Protein AF-H1G7F5-F1 (afdb_monomer)

pLDDT: mean 76.12, std 17.41, range [40.06, 97.0]

Sequence (79 aa):
MKVMDDEDDEMLAEYDFSRGVRGKYAARCQEVTNIVKLDDDVAVMFKSSREVNEALRALGKIIQQHSDTSSETQPDHCQ

Secondary structure (DSSP, 8-state):
------------TT---TTPPTTTTHHHHHHH---PPPPHHHHHH-SSHHHHHHHHHHHHHHHHHHHHGGG--------

Mean predicted aligned error: 15.48 Å

Foldseek 3Di:
DDDDPPPDDCPDPPDDCVVPDPCPCVVVCVVPDPDDDDDPVVCVVDVDPVRVVVVVVVVVVVVVVVVVVVPDDDPPDDD

Solvent-accessible surface area (backbone atoms only — not comparable to full-atom values): 5469 Å² total; per-residue (Å²): 134,85,81,78,78,88,73,68,81,86,68,55,92,86,68,76,62,90,81,65,61,88,66,80,56,53,66,57,50,68,76,74,46,94,80,77,84,72,55,73,74,59,50,73,74,39,96,43,72,64,57,50,52,51,53,54,52,53,50,50,53,56,52,52,59,54,61,64,62,69,74,67,75,75,82,86,71,92,126

Radius of gyration: 27.53 Å; Cα contacts (8 Å, |Δi|>4): 4; chains: 1; bounding box: 76×37×62 Å

Structure (mmCIF, N/CA/C/O backbone):
data_AF-H1G7F5-F1
#
_entry.id   AF-H1G7F5-F1
#
loop_
_atom_site.group_PDB
_atom_site.id
_atom_site.type_symbol
_atom_site.label_atom_id
_atom_site.label_alt_id
_atom_site.label_comp_id
_atom_site.label_asym_id
_atom_site.label_entity_id
_atom_site.label_seq_id
_atom_site.pdbx_PDB_ins_code
_atom_site.Cartn_x
_atom_site.Cartn_y
_atom_site.Cartn_z
_atom_site.occupancy
_atom_site.B_iso_or_equiv
_atom_site.auth_seq_id
_atom_site.auth_comp_id
_atom_site.auth_asym_id
_atom_site.auth_atom_id
_atom_site.pdbx_PDB_model_num
ATOM 1 N N . MET A 1 1 ? 28.709 23.304 -31.099 1.00 40.06 1 MET A N 1
ATOM 2 C CA . MET A 1 1 ? 27.686 22.240 -31.105 1.00 40.06 1 MET A CA 1
ATOM 3 C C . MET A 1 1 ? 28.391 20.985 -30.626 1.00 40.06 1 MET A C 1
ATOM 5 O O . MET A 1 1 ? 29.309 20.551 -31.307 1.00 40.06 1 MET A O 1
ATOM 9 N N . LYS A 1 2 ? 28.135 20.536 -29.392 1.00 46.53 2 LYS A N 1
ATOM 10 C CA . LYS A 1 2 ? 28.825 19.372 -28.823 1.00 46.53 2 LYS A CA 1
ATOM 11 C C . LYS A 1 2 ? 28.127 18.136 -29.383 1.00 46.53 2 LYS A C 1
ATOM 13 O O . LYS A 1 2 ? 26.959 17.923 -29.081 1.00 46.53 2 LYS A O 1
ATOM 18 N N . VAL A 1 3 ? 28.814 17.434 -30.277 1.00 50.34 3 VAL A N 1
ATOM 19 C CA . VAL A 1 3 ? 28.402 16.114 -30.753 1.00 50.34 3 VAL A CA 1
ATOM 20 C C . VAL A 1 3 ? 28.468 15.201 -29.529 1.00 50.34 3 VAL A C 1
ATOM 22 O O . VAL A 1 3 ? 29.471 15.220 -28.813 1.00 50.34 3 VAL A O 1
ATOM 25 N N . MET A 1 4 ? 27.353 14.558 -29.196 1.00 50.56 4 MET A N 1
ATOM 26 C CA . MET A 1 4 ? 27.329 13.493 -28.201 1.00 50.56 4 MET A CA 1
ATOM 27 C C . MET A 1 4 ? 27.569 12.220 -28.988 1.00 50.56 4 MET A C 1
ATOM 29 O O . MET A 1 4 ? 26.733 11.850 -29.805 1.00 50.56 4 MET A O 1
ATOM 33 N N . ASP A 1 5 ? 28.766 11.668 -28.833 1.00 52.66 5 ASP A N 1
ATOM 34 C CA . ASP A 1 5 ? 29.100 10.362 -29.372 1.00 52.66 5 ASP A CA 1
ATOM 35 C C . ASP A 1 5 ? 28.260 9.318 -28.627 1.00 52.66 5 ASP A C 1
ATOM 37 O O . ASP A 1 5 ? 28.225 9.298 -27.394 1.00 52.66 5 ASP A O 1
ATOM 41 N N . ASP A 1 6 ? 27.541 8.510 -29.405 1.00 57.38 6 ASP A N 1
ATOM 42 C CA . ASP A 1 6 ? 26.763 7.342 -28.994 1.00 57.38 6 ASP A CA 1
ATOM 43 C C . ASP A 1 6 ? 27.704 6.207 -28.536 1.00 57.38 6 ASP A C 1
ATOM 45 O O . ASP A 1 6 ? 27.741 5.136 -29.137 1.00 57.38 6 ASP A O 1
ATOM 49 N N . GLU A 1 7 ? 28.524 6.438 -27.511 1.00 56.25 7 GLU A N 1
ATOM 50 C CA . GLU A 1 7 ? 29.292 5.368 -26.868 1.00 56.25 7 GLU A CA 1
ATOM 51 C C . GLU A 1 7 ? 28.467 4.789 -25.720 1.00 56.25 7 GLU A C 1
ATOM 53 O O . GLU A 1 7 ? 28.518 5.260 -24.586 1.00 56.25 7 GLU A O 1
ATOM 58 N N . ASP A 1 8 ? 27.658 3.797 -26.094 1.00 56.72 8 ASP A N 1
ATOM 59 C CA . ASP A 1 8 ? 27.288 2.633 -25.294 1.00 56.72 8 ASP A CA 1
ATOM 60 C C . ASP A 1 8 ? 27.020 2.909 -23.807 1.00 56.72 8 ASP A C 1
ATOM 62 O O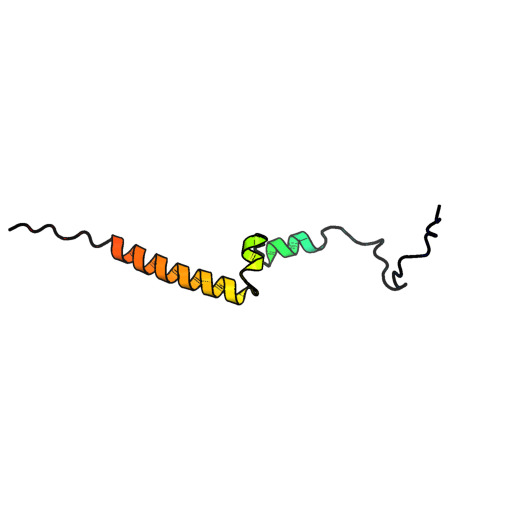 . ASP A 1 8 ? 27.876 2.744 -22.936 1.00 56.72 8 ASP A O 1
ATOM 66 N N . ASP A 1 9 ? 25.750 3.227 -23.531 1.00 61.97 9 ASP A N 1
ATOM 67 C CA . ASP A 1 9 ? 25.037 2.745 -22.346 1.00 61.97 9 ASP A CA 1
ATOM 68 C C . ASP A 1 9 ? 25.656 1.413 -21.879 1.00 61.97 9 ASP A C 1
ATOM 70 O O . ASP A 1 9 ? 25.541 0.416 -22.593 1.00 61.97 9 ASP A O 1
ATOM 74 N N . GLU A 1 10 ? 26.326 1.399 -20.715 1.00 67.81 10 GLU A N 1
ATOM 75 C CA . 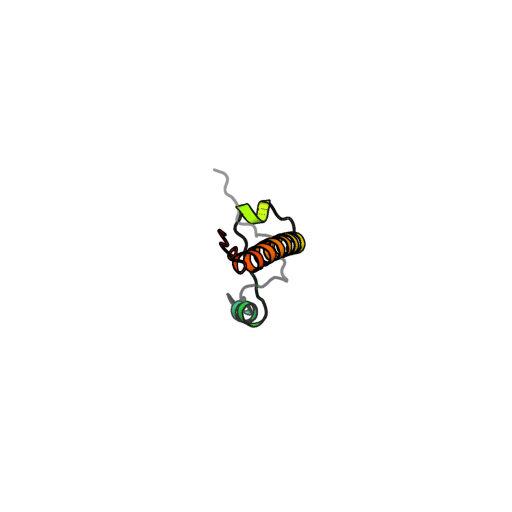GLU A 1 10 ? 27.081 0.262 -20.148 1.00 67.81 10 GLU A CA 1
ATOM 76 C C . GLU A 1 10 ? 26.169 -0.925 -19.756 1.00 67.81 10 GLU A C 1
ATOM 78 O O . GLU A 1 10 ? 26.112 -1.388 -18.614 1.00 67.81 10 GLU A O 1
ATOM 83 N N . MET A 1 11 ? 25.407 -1.438 -20.711 1.00 71.06 11 MET A N 1
ATOM 84 C CA . MET A 1 11 ? 24.735 -2.718 -20.643 1.00 71.06 11 MET A CA 1
ATOM 85 C C . MET A 1 11 ? 25.817 -3.793 -20.630 1.00 71.06 11 MET A C 1
ATOM 87 O O . MET A 1 11 ? 26.464 -4.058 -21.643 1.00 71.06 11 MET A O 1
ATOM 91 N N . LEU A 1 12 ? 26.035 -4.401 -19.460 1.00 77.62 12 LEU A N 1
ATOM 92 C CA . LEU A 1 12 ? 27.007 -5.484 -19.327 1.00 77.62 12 LEU A CA 1
ATOM 93 C C . LEU A 1 12 ? 26.642 -6.623 -20.290 1.00 77.62 12 LEU A C 1
ATOM 95 O O . LEU A 1 12 ? 25.462 -6.889 -20.533 1.00 77.62 12 LEU A O 1
ATOM 99 N N . ALA A 1 13 ? 27.657 -7.304 -20.826 1.00 77.50 13 ALA A N 1
ATOM 100 C CA . ALA A 1 13 ? 27.501 -8.327 -21.863 1.00 77.50 13 ALA A CA 1
ATOM 101 C C . ALA A 1 13 ? 26.547 -9.474 -21.466 1.00 77.50 13 ALA A C 1
ATOM 103 O O . ALA A 1 13 ? 26.019 -10.178 -22.325 1.00 77.50 13 ALA A O 1
ATOM 104 N N . GLU A 1 14 ? 26.307 -9.664 -20.169 1.00 81.44 14 GLU A N 1
ATOM 105 C CA . GLU A 1 14 ? 25.375 -10.648 -19.626 1.00 81.44 14 GLU A CA 1
ATOM 106 C C . GLU A 1 14 ? 23.890 -10.260 -19.785 1.00 81.44 14 GLU A C 1
ATOM 108 O O . GLU A 1 14 ? 23.018 -11.124 -19.656 1.00 81.44 14 GLU A O 1
ATOM 113 N N . TYR A 1 15 ? 23.572 -8.993 -20.069 1.00 78.44 15 TYR A N 1
ATOM 114 C CA . TYR A 1 15 ? 22.198 -8.494 -20.170 1.00 78.44 15 TYR A CA 1
ATOM 115 C C . TYR A 1 15 ? 21.701 -8.438 -21.621 1.00 78.44 15 TYR A C 1
ATOM 117 O O . TYR A 1 15 ? 21.531 -7.371 -22.205 1.00 78.44 15 TYR A O 1
ATOM 125 N N . ASP A 1 16 ? 21.377 -9.598 -22.198 1.00 80.25 16 ASP A N 1
ATOM 126 C CA . ASP A 1 16 ? 20.638 -9.669 -23.466 1.00 80.25 16 ASP A CA 1
ATOM 127 C C . ASP A 1 16 ? 19.113 -9.663 -23.231 1.00 80.25 16 ASP A C 1
ATOM 129 O O . ASP A 1 16 ? 18.475 -10.699 -23.007 1.00 80.25 16 ASP A O 1
ATOM 133 N N . PHE A 1 17 ? 18.501 -8.477 -23.306 1.00 80.69 17 PHE A N 1
ATOM 134 C CA . PHE A 1 17 ? 17.043 -8.321 -23.244 1.00 80.69 17 PHE A CA 1
ATOM 135 C C . PHE A 1 17 ? 16.341 -8.437 -24.607 1.00 80.69 17 PHE A C 1
ATOM 137 O O . PHE A 1 17 ? 15.118 -8.278 -24.657 1.00 80.69 17 PHE A O 1
ATOM 144 N N . SER A 1 18 ? 17.044 -8.767 -25.702 1.00 82.56 18 SER A N 1
ATOM 145 C CA . SER A 1 18 ? 16.441 -8.890 -27.046 1.00 82.56 18 SER A CA 1
ATOM 146 C C . SER A 1 18 ? 15.313 -9.929 -27.108 1.00 82.56 18 SER A C 1
ATOM 148 O O . SER A 1 18 ? 14.404 -9.843 -27.933 1.00 82.56 18 SER A O 1
ATOM 150 N N . ARG A 1 19 ? 15.329 -10.895 -26.181 1.00 85.06 19 ARG A N 1
ATOM 151 C CA . ARG A 1 19 ? 14.324 -11.959 -26.039 1.00 85.06 19 ARG A CA 1
ATOM 152 C C . ARG A 1 19 ? 13.258 -11.665 -24.976 1.00 85.06 19 ARG A C 1
ATOM 154 O O . ARG A 1 19 ? 12.477 -12.554 -24.624 1.00 85.06 19 ARG A O 1
ATOM 161 N N . GLY A 1 20 ? 13.234 -10.452 -24.427 1.00 82.81 20 GLY A N 1
ATOM 162 C CA . GLY A 1 20 ? 12.273 -10.030 -23.413 1.00 82.81 20 GLY A CA 1
ATOM 163 C C . GLY A 1 20 ? 10.835 -10.045 -23.940 1.00 82.81 20 GLY A C 1
ATOM 164 O O . GLY A 1 20 ? 10.529 -9.446 -24.965 1.00 82.81 20 GLY A O 1
ATOM 165 N N . VAL A 1 21 ? 9.923 -10.705 -23.218 1.00 88.06 21 VAL A N 1
ATOM 166 C CA . VAL A 1 21 ? 8.486 -10.712 -23.547 1.00 88.06 21 VAL A CA 1
ATOM 167 C C . VAL A 1 21 ? 7.749 -9.754 -22.618 1.00 88.06 21 VAL A C 1
ATOM 169 O O . VAL A 1 21 ? 7.705 -9.963 -21.400 1.00 88.06 21 VAL A O 1
ATOM 172 N N . ARG A 1 22 ? 7.141 -8.708 -23.188 1.00 86.88 22 ARG A N 1
ATOM 173 C CA . ARG A 1 22 ? 6.341 -7.740 -22.427 1.00 86.88 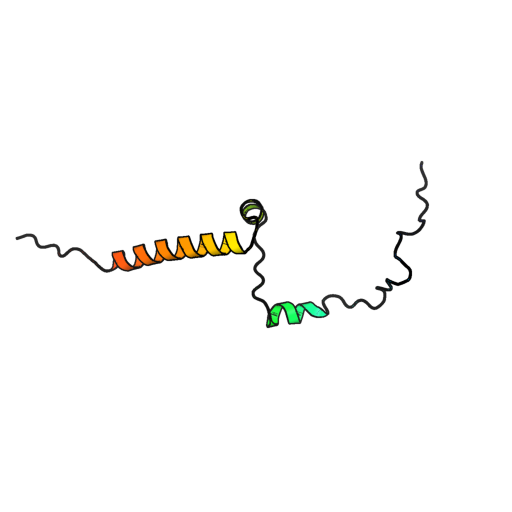22 ARG A CA 1
ATOM 174 C C . ARG A 1 22 ? 5.179 -8.457 -21.738 1.00 86.88 22 ARG A C 1
ATOM 176 O O . ARG A 1 22 ? 4.426 -9.186 -22.370 1.00 86.88 22 ARG A O 1
ATOM 183 N N . GLY A 1 23 ? 5.037 -8.244 -20.431 1.00 84.00 23 GLY A N 1
ATOM 184 C CA . GLY A 1 23 ? 3.928 -8.808 -19.659 1.00 84.00 23 GLY A CA 1
ATOM 185 C C . GLY A 1 23 ? 4.032 -10.306 -19.345 1.00 84.00 23 GLY A C 1
ATOM 186 O O . GLY A 1 23 ? 3.037 -10.876 -18.910 1.00 84.00 23 GLY A O 1
ATOM 187 N N . LYS A 1 24 ? 5.210 -10.942 -19.481 1.00 85.25 24 LYS A N 1
ATOM 188 C CA . LYS A 1 24 ? 5.432 -12.382 -19.197 1.00 85.25 24 LYS A CA 1
ATOM 189 C C . LYS A 1 24 ? 4.846 -12.874 -17.860 1.00 85.25 24 LYS A C 1
ATOM 191 O O . LYS A 1 24 ? 4.447 -14.028 -17.756 1.00 85.25 24 LYS A O 1
ATOM 196 N N . TYR A 1 25 ? 4.794 -12.010 -16.846 1.00 81.69 25 TYR A N 1
ATOM 197 C CA . TYR A 1 25 ? 4.267 -12.329 -15.513 1.00 81.69 25 TYR A CA 1
ATOM 198 C C . TYR A 1 25 ? 3.026 -11.515 -15.128 1.00 81.69 25 TYR A C 1
ATOM 200 O O . TYR A 1 25 ? 2.548 -11.644 -14.006 1.00 81.69 25 TYR A O 1
ATOM 208 N N . ALA A 1 26 ? 2.485 -10.700 -16.040 1.00 78.75 26 ALA A N 1
ATOM 209 C CA . ALA A 1 26 ? 1.349 -9.827 -15.747 1.00 78.75 26 ALA A CA 1
ATOM 210 C C . ALA A 1 26 ? 0.110 -10.628 -15.312 1.00 78.75 26 ALA A C 1
ATOM 212 O O . ALA A 1 26 ? -0.541 -10.262 -14.340 1.00 78.75 26 ALA A O 1
ATOM 213 N N . ALA A 1 27 ? -0.152 -11.765 -15.965 1.00 74.69 27 ALA A N 1
ATOM 214 C CA . ALA A 1 27 ? -1.244 -12.667 -15.596 1.00 74.69 27 ALA A CA 1
ATOM 215 C C . ALA A 1 27 ? -1.060 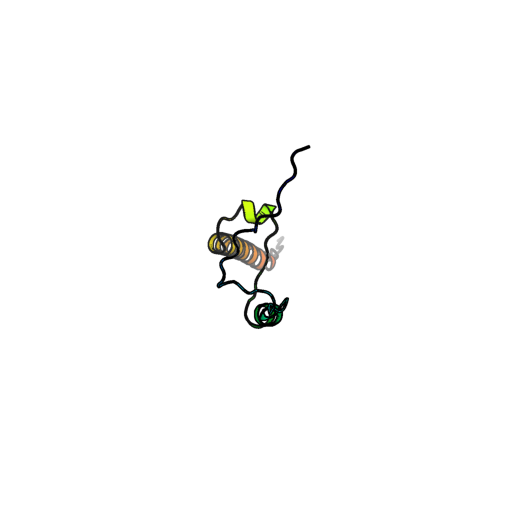-13.274 -14.190 1.00 74.69 27 ALA A C 1
ATOM 217 O O . ALA A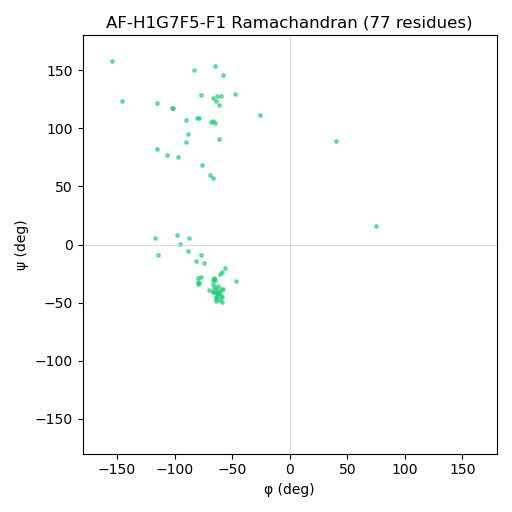 1 27 ? -1.993 -13.304 -13.397 1.00 74.69 27 ALA A O 1
ATOM 218 N N . ARG A 1 28 ? 0.170 -13.661 -13.816 1.00 73.00 28 ARG A N 1
ATOM 219 C CA . ARG A 1 28 ? 0.464 -14.207 -12.476 1.00 73.00 28 ARG A CA 1
ATOM 220 C C . ARG A 1 28 ? 0.278 -13.180 -11.359 1.00 73.00 28 ARG A C 1
ATOM 222 O O . ARG A 1 28 ? -0.066 -13.559 -10.244 1.00 73.00 28 ARG A O 1
ATOM 229 N N . CYS A 1 29 ? 0.484 -11.895 -11.650 1.00 63.34 29 CYS A N 1
ATOM 230 C CA . CYS A 1 29 ? 0.163 -10.823 -10.708 1.00 63.34 29 CYS A CA 1
ATOM 231 C C . CYS A 1 29 ? -1.347 -10.705 -10.450 1.00 63.34 29 CYS A C 1
ATOM 233 O O . CYS A 1 29 ? -1.722 -10.295 -9.359 1.00 63.34 29 CYS A O 1
ATOM 235 N N . GLN A 1 30 ? -2.196 -11.067 -11.419 1.00 62.88 30 GLN A N 1
ATOM 236 C CA . GLN A 1 30 ? -3.656 -11.048 -11.264 1.00 62.88 30 GLN A CA 1
ATOM 237 C C . GLN A 1 30 ? -4.172 -12.273 -10.498 1.00 62.88 30 GLN A C 1
ATOM 239 O O . GLN A 1 30 ? -5.138 -12.162 -9.751 1.00 62.88 30 GLN A O 1
ATOM 244 N N . GLU A 1 31 ? -3.526 -13.429 -10.660 1.00 63.09 31 GLU A N 1
ATOM 245 C CA . GLU A 1 31 ? -3.961 -14.687 -10.037 1.00 63.09 31 GLU A CA 1
ATOM 246 C C . GLU A 1 31 ? -3.571 -14.816 -8.558 1.00 63.09 31 GLU A C 1
ATOM 248 O O . GLU A 1 31 ? -4.293 -15.447 -7.790 1.00 63.09 31 GLU A O 1
ATOM 253 N N . VAL A 1 32 ? -2.427 -14.258 -8.144 1.00 58.31 32 VAL A N 1
ATOM 254 C CA . VAL A 1 32 ? -1.805 -14.615 -6.852 1.00 58.31 32 VAL A CA 1
ATOM 255 C C . VAL A 1 32 ? -1.776 -13.461 -5.844 1.00 58.31 32 VAL A C 1
ATOM 257 O O . VAL A 1 32 ? -1.488 -13.690 -4.668 1.00 58.31 32 VAL A O 1
ATOM 260 N N . THR A 1 33 ? -2.114 -12.225 -6.232 1.00 56.16 33 THR A N 1
ATOM 261 C CA . THR A 1 33 ? -1.832 -11.079 -5.357 1.00 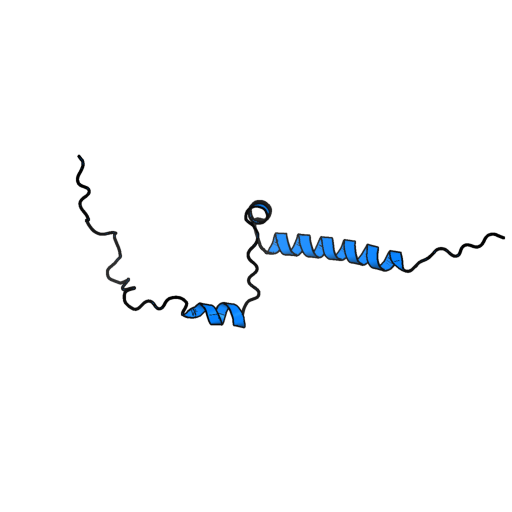56.16 33 THR A CA 1
ATOM 262 C C . THR A 1 33 ? -2.883 -9.971 -5.436 1.00 56.16 33 THR A C 1
ATOM 264 O O . THR A 1 33 ? -3.099 -9.371 -6.482 1.00 56.16 33 THR A O 1
ATOM 267 N N . ASN A 1 34 ? -3.477 -9.618 -4.290 1.00 69.00 34 ASN A N 1
ATOM 268 C CA . ASN A 1 34 ? -4.285 -8.403 -4.135 1.00 69.00 34 ASN A CA 1
ATOM 269 C C . ASN A 1 34 ? -3.362 -7.169 -4.028 1.00 69.00 34 ASN A C 1
ATOM 271 O O . ASN A 1 34 ? -3.188 -6.602 -2.948 1.00 69.00 34 ASN A O 1
ATOM 275 N N . ILE A 1 35 ? -2.674 -6.819 -5.122 1.00 75.88 35 ILE A N 1
ATOM 276 C CA . ILE A 1 35 ? -1.812 -5.629 -5.182 1.00 75.88 35 ILE A CA 1
ATOM 277 C C . ILE A 1 35 ? -2.706 -4.412 -5.391 1.00 75.88 35 ILE A C 1
ATOM 279 O O . ILE A 1 35 ? -3.239 -4.197 -6.477 1.00 75.88 35 ILE A O 1
ATOM 283 N N . VAL A 1 36 ? -2.827 -3.600 -4.346 1.00 80.56 36 VAL A N 1
ATOM 284 C CA . VAL A 1 36 ? -3.527 -2.318 -4.394 1.00 80.56 36 VAL A CA 1
ATOM 285 C C . VAL A 1 36 ? -2.484 -1.214 -4.504 1.00 80.56 36 VAL A C 1
ATOM 287 O O . VAL A 1 36 ? -1.650 -1.050 -3.612 1.00 80.56 36 VAL A O 1
ATOM 290 N N . LYS A 1 37 ? -2.513 -0.469 -5.613 1.00 86.12 37 LYS A N 1
ATOM 291 C CA . LYS A 1 37 ? -1.729 0.759 -5.748 1.00 86.12 37 LYS A CA 1
ATOM 292 C C . LYS A 1 37 ? -2.438 1.865 -4.964 1.00 86.12 37 LYS A C 1
ATOM 294 O O . LYS A 1 37 ? -3.630 2.073 -5.161 1.00 86.12 37 LYS A O 1
ATOM 299 N N . LEU A 1 38 ? -1.702 2.548 -4.092 1.00 90.19 38 LEU A N 1
ATOM 300 C CA . LEU A 1 38 ? -2.181 3.757 -3.426 1.00 90.19 38 LEU A CA 1
ATOM 301 C C . LEU A 1 38 ? -1.980 4.965 -4.340 1.00 90.19 38 LEU A C 1
ATOM 303 O O . LEU A 1 38 ? -1.030 4.988 -5.130 1.00 90.19 38 LEU A O 1
ATOM 307 N N . ASP A 1 39 ? -2.853 5.957 -4.205 1.00 93.06 39 ASP A N 1
ATOM 308 C CA . ASP A 1 39 ? -2.640 7.262 -4.822 1.00 93.06 39 ASP A CA 1
ATOM 309 C C . ASP A 1 39 ? -1.405 7.947 -4.218 1.00 93.06 39 ASP A C 1
ATOM 311 O O . ASP A 1 39 ? -0.994 7.652 -3.089 1.00 93.06 39 ASP A O 1
ATOM 315 N N . ASP A 1 40 ? -0.776 8.826 -5.001 1.00 91.56 40 ASP A N 1
ATOM 316 C CA . ASP A 1 40 ? 0.529 9.405 -4.667 1.00 91.56 40 ASP A CA 1
ATOM 317 C C . ASP A 1 40 ? 0.477 10.230 -3.368 1.00 91.56 40 ASP A C 1
ATOM 319 O O . ASP A 1 40 ? 1.408 10.196 -2.565 1.00 91.56 40 ASP A O 1
ATOM 323 N N . ASP A 1 41 ? -0.631 10.925 -3.117 1.00 93.25 41 ASP A N 1
ATOM 324 C CA . ASP A 1 41 ? -0.872 11.696 -1.896 1.00 93.25 41 ASP A CA 1
ATOM 325 C C . ASP A 1 41 ? -0.997 10.798 -0.654 1.00 93.25 41 ASP A C 1
ATOM 327 O O . ASP A 1 41 ? -0.418 11.091 0.394 1.00 93.25 41 ASP A O 1
ATOM 331 N N . VAL A 1 42 ? -1.682 9.662 -0.778 1.00 90.62 42 VAL A N 1
ATOM 332 C CA . VAL A 1 42 ? -1.816 8.669 0.295 1.00 90.62 42 VAL A CA 1
ATOM 333 C C . VAL A 1 42 ? -0.481 7.965 0.551 1.00 90.62 42 VAL A C 1
ATOM 335 O O . VAL A 1 42 ? -0.109 7.737 1.703 1.00 90.62 42 VAL A O 1
ATOM 338 N N . ALA A 1 43 ? 0.277 7.655 -0.502 1.00 91.50 43 ALA A N 1
ATOM 339 C CA . ALA A 1 43 ? 1.585 7.012 -0.393 1.00 91.50 43 ALA A CA 1
ATOM 340 C C . ALA A 1 43 ? 2.627 7.892 0.323 1.00 91.50 43 ALA A C 1
ATOM 342 O O . ALA A 1 43 ? 3.501 7.366 1.010 1.00 91.50 43 ALA A O 1
ATOM 343 N N . VAL A 1 44 ? 2.521 9.222 0.220 1.00 93.06 44 VAL A N 1
ATOM 344 C CA . VAL A 1 44 ? 3.380 10.157 0.971 1.00 93.06 44 VAL A CA 1
ATOM 345 C C . VAL A 1 44 ? 3.108 10.094 2.479 1.00 93.06 44 VAL A C 1
ATOM 347 O O . VAL A 1 44 ? 4.022 10.299 3.281 1.00 93.06 44 VAL A O 1
ATOM 350 N N . MET A 1 45 ? 1.872 9.783 2.877 1.00 93.44 45 MET A N 1
ATOM 351 C CA . MET A 1 45 ? 1.464 9.744 4.284 1.00 93.44 45 MET A CA 1
ATOM 352 C C . MET A 1 45 ? 1.881 8.456 5.001 1.00 93.44 45 MET A C 1
ATOM 354 O O . MET A 1 45 ? 2.171 8.493 6.197 1.00 93.44 45 MET A O 1
ATOM 358 N N . PHE A 1 46 ? 1.925 7.324 4.292 1.00 93.12 46 PHE A N 1
ATOM 359 C CA . PHE A 1 46 ? 2.204 6.013 4.880 1.00 93.12 46 PHE A CA 1
ATOM 360 C C . PHE A 1 46 ? 3.508 5.422 4.349 1.00 93.12 46 PHE A C 1
ATOM 362 O O . PHE A 1 46 ? 3.654 5.152 3.160 1.00 93.12 46 PHE A O 1
ATOM 369 N N . LYS A 1 47 ? 4.449 5.128 5.250 1.00 88.06 47 LYS A N 1
ATOM 370 C CA . LYS A 1 47 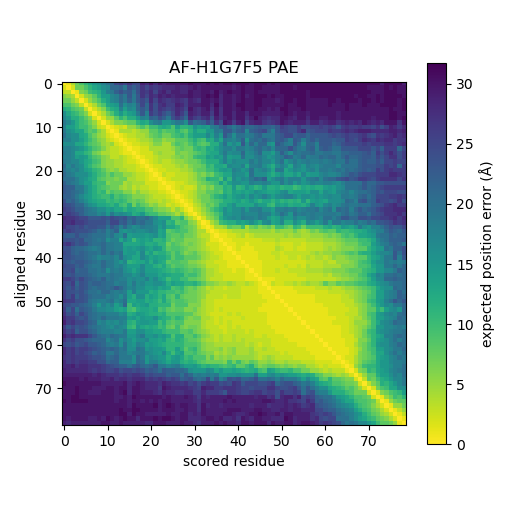? 5.782 4.625 4.876 1.00 88.06 47 LYS A CA 1
ATOM 371 C C . LYS A 1 47 ? 5.799 3.125 4.600 1.00 88.06 47 LYS A C 1
ATOM 373 O O . LYS A 1 47 ? 6.783 2.605 4.078 1.00 88.06 47 LYS A O 1
ATOM 378 N N . SER A 1 48 ? 4.746 2.404 4.993 1.00 91.81 48 SER A N 1
ATOM 379 C CA . SER A 1 48 ? 4.649 0.959 4.794 1.00 91.81 48 SER A CA 1
ATOM 380 C C . SER A 1 48 ? 3.210 0.457 4.721 1.00 91.81 48 SER A C 1
ATOM 382 O O . SER A 1 48 ? 2.289 1.043 5.289 1.00 91.81 48 SER A O 1
ATOM 384 N N . SER A 1 49 ? 3.030 -0.715 4.105 1.00 90.62 49 SER A N 1
ATOM 385 C CA . SER A 1 49 ? 1.746 -1.427 4.087 1.00 90.62 49 SER A CA 1
ATOM 386 C C . SER A 1 49 ? 1.241 -1.798 5.485 1.00 90.62 49 SER A C 1
ATOM 388 O O . SER A 1 49 ? 0.034 -1.922 5.688 1.00 90.62 49 SER A O 1
ATOM 390 N N . ARG A 1 50 ? 2.138 -1.951 6.471 1.00 93.50 50 ARG A N 1
ATOM 391 C CA . ARG A 1 50 ? 1.754 -2.191 7.868 1.00 93.50 50 ARG A CA 1
ATOM 392 C C . ARG A 1 50 ? 0.990 -0.998 8.440 1.00 93.50 50 ARG A C 1
ATOM 394 O O . ARG A 1 50 ? -0.083 -1.203 8.993 1.00 93.50 50 ARG A O 1
ATOM 401 N N . GLU A 1 51 ? 1.511 0.215 8.257 1.00 95.00 51 GLU A N 1
ATOM 402 C CA . GLU A 1 51 ? 0.884 1.449 8.760 1.00 95.00 51 GLU A CA 1
ATOM 403 C C . GLU A 1 51 ? -0.498 1.672 8.130 1.00 95.00 51 GLU A C 1
ATOM 405 O O . GLU A 1 51 ? -1.462 1.957 8.838 1.00 95.00 51 GLU A O 1
ATOM 410 N N . VAL A 1 52 ? -0.619 1.444 6.816 1.00 94.19 52 VAL A N 1
ATOM 411 C CA . VAL A 1 52 ? -1.904 1.515 6.097 1.00 94.19 52 VAL A CA 1
ATOM 412 C C . VAL A 1 52 ? -2.914 0.533 6.693 1.00 94.19 52 VAL A C 1
ATOM 414 O O . VAL A 1 52 ? -4.041 0.901 7.024 1.00 94.19 52 VAL A O 1
ATOM 417 N N . ASN A 1 53 ? -2.510 -0.725 6.873 1.00 94.88 53 ASN A N 1
ATOM 418 C CA . ASN A 1 53 ? -3.395 -1.765 7.391 1.00 94.88 53 ASN A CA 1
ATOM 419 C C . ASN A 1 53 ? -3.816 -1.508 8.842 1.00 94.88 53 ASN A C 1
ATOM 421 O O . ASN A 1 53 ? -4.955 -1.796 9.207 1.00 94.88 53 ASN A O 1
ATOM 425 N N . GLU A 1 54 ? -2.925 -0.979 9.677 1.00 96.44 54 GLU A N 1
ATOM 426 C CA . GLU A 1 54 ? -3.252 -0.595 11.051 1.00 96.44 54 GLU A CA 1
ATOM 427 C C . GLU A 1 54 ? -4.281 0.541 11.085 1.00 96.44 54 GLU A C 1
ATOM 429 O O . GLU A 1 54 ? -5.279 0.424 11.801 1.00 96.44 54 GLU A O 1
ATOM 434 N N . ALA A 1 55 ? -4.101 1.576 10.259 1.00 95.94 55 ALA A N 1
ATOM 435 C CA . ALA A 1 55 ? -5.045 2.686 10.148 1.00 95.94 55 ALA A CA 1
ATOM 436 C C . ALA A 1 55 ? -6.435 2.217 9.685 1.00 95.94 55 ALA A C 1
ATOM 438 O O . ALA A 1 55 ? -7.442 2.528 10.326 1.00 95.94 55 ALA A O 1
ATOM 439 N N . LEU A 1 56 ? -6.500 1.399 8.629 1.00 95.56 56 LEU A N 1
ATOM 440 C CA . LEU A 1 56 ? -7.767 0.867 8.114 1.00 95.56 56 LEU A CA 1
ATOM 441 C C . LEU A 1 56 ? -8.472 -0.046 9.129 1.00 95.56 56 LEU A C 1
ATOM 443 O O . LEU A 1 56 ? -9.693 0.013 9.271 1.00 95.56 56 LEU A O 1
ATOM 447 N N . ARG A 1 57 ? -7.723 -0.858 9.888 1.00 97.00 57 ARG A N 1
ATOM 448 C CA . ARG A 1 57 ? -8.287 -1.683 10.972 1.00 97.00 57 ARG A CA 1
ATOM 449 C C . ARG A 1 57 ? -8.827 -0.832 12.117 1.00 97.00 57 ARG A C 1
ATOM 451 O O . ARG A 1 57 ? -9.868 -1.174 12.675 1.00 97.00 57 ARG A O 1
ATOM 458 N N . ALA A 1 58 ? -8.131 0.242 12.487 1.00 96.50 58 ALA A N 1
ATOM 459 C CA . ALA A 1 58 ? -8.603 1.171 13.511 1.00 96.50 58 ALA A CA 1
ATOM 460 C C . ALA A 1 58 ? -9.906 1.854 13.073 1.00 96.50 58 ALA A C 1
ATOM 462 O O . ALA A 1 58 ? -10.872 1.862 13.835 1.00 96.50 58 ALA A O 1
ATOM 463 N N . LEU A 1 59 ? -9.968 2.323 11.823 1.00 96.06 59 LEU A N 1
ATOM 464 C CA . LEU A 1 59 ? -11.181 2.892 11.240 1.00 96.06 59 LEU A CA 1
ATOM 465 C C . LEU A 1 59 ? -12.336 1.880 11.219 1.00 96.06 59 LEU A C 1
ATOM 467 O O . LEU A 1 59 ? -13.447 2.212 11.622 1.00 96.06 59 LEU A O 1
AT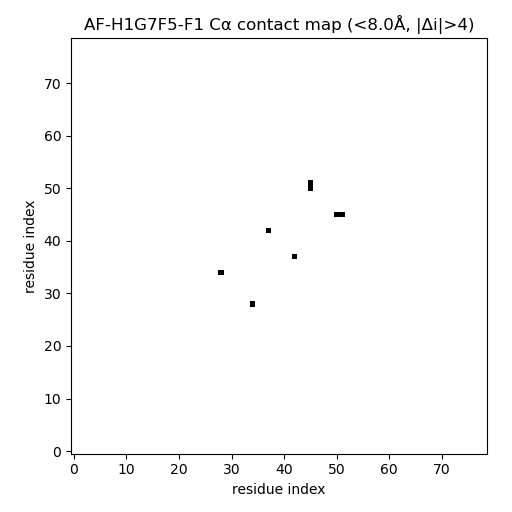OM 471 N N . GLY A 1 60 ? -12.070 0.630 10.830 1.00 96.44 60 GLY A N 1
ATOM 472 C CA . GLY A 1 60 ? -13.077 -0.433 10.837 1.00 96.44 60 GLY A CA 1
ATOM 473 C C . GLY A 1 60 ? -13.694 -0.674 12.220 1.00 96.44 60 GLY A C 1
ATOM 474 O O . GLY A 1 60 ? -14.902 -0.859 12.324 1.00 96.44 60 GLY A O 1
ATOM 475 N N . LYS A 1 61 ? -12.896 -0.599 13.295 1.00 95.25 61 LYS A N 1
ATOM 476 C CA . LYS A 1 61 ? -13.409 -0.713 14.673 1.00 95.25 61 LYS A CA 1
ATOM 477 C C . LYS A 1 61 ? -14.357 0.428 15.033 1.00 95.25 61 LYS A C 1
ATOM 479 O O . LYS A 1 61 ? -15.383 0.174 15.652 1.00 95.25 61 LYS A O 1
ATOM 484 N N . ILE A 1 62 ? -14.023 1.656 14.637 1.00 95.75 62 ILE A N 1
ATOM 485 C CA . ILE A 1 62 ? -14.869 2.833 14.876 1.00 95.75 62 ILE A CA 1
ATOM 486 C C . ILE A 1 62 ? -16.195 2.679 14.123 1.00 95.75 62 ILE A C 1
ATOM 488 O O . ILE A 1 62 ? -17.261 2.854 14.705 1.00 95.75 62 ILE A O 1
ATOM 492 N N . ILE A 1 63 ? -16.140 2.284 12.848 1.00 95.62 63 ILE A N 1
ATOM 493 C CA . ILE A 1 63 ? -17.339 2.056 12.030 1.00 95.62 63 ILE A CA 1
ATOM 494 C C . ILE A 1 63 ? -18.238 0.986 12.665 1.00 95.62 63 ILE A C 1
ATOM 496 O O . ILE A 1 63 ? -19.439 1.212 12.788 1.00 95.62 63 ILE A O 1
ATOM 500 N N . GLN A 1 64 ? -17.664 -0.133 13.123 1.00 92.56 64 GLN A N 1
ATOM 501 C CA . GLN A 1 64 ? -18.421 -1.210 13.770 1.00 92.56 64 GLN A CA 1
ATOM 502 C C . GLN A 1 64 ? -19.107 -0.747 15.065 1.00 92.56 64 GLN A C 1
ATOM 504 O O . GLN A 1 64 ? -20.267 -1.061 15.306 1.00 92.56 64 GLN A O 1
ATOM 509 N N . GLN A 1 65 ? -18.414 0.047 15.886 1.00 89.31 65 GLN A N 1
ATOM 510 C CA . GLN A 1 65 ? -18.999 0.600 17.111 1.00 89.31 65 GLN A CA 1
ATOM 511 C C . GLN A 1 65 ? -20.226 1.470 16.814 1.00 89.31 65 GLN A C 1
ATOM 513 O O . GLN A 1 65 ? -21.210 1.418 17.546 1.00 89.31 65 GLN A O 1
ATOM 518 N N . HIS A 1 66 ? -20.194 2.239 15.725 1.00 86.50 66 HIS A N 1
ATOM 519 C CA . HIS A 1 66 ? -21.307 3.104 15.342 1.00 86.50 66 HIS A CA 1
ATOM 520 C C . HIS A 1 66 ? -22.454 2.367 14.634 1.00 86.50 66 HIS A C 1
ATOM 522 O O . HIS A 1 66 ? -23.612 2.781 14.764 1.00 86.50 66 HIS A O 1
ATOM 528 N N . SER A 1 67 ? -22.176 1.265 13.927 1.00 79.69 67 SER A N 1
ATOM 529 C CA . SER A 1 67 ? -23.235 0.436 13.339 1.00 79.69 67 SER A CA 1
ATOM 530 C C . SER A 1 67 ? -24.092 -0.249 14.403 1.00 79.69 67 SER A C 1
ATOM 532 O O . SER A 1 67 ? -25.301 -0.359 14.216 1.00 79.69 67 SER A O 1
ATOM 534 N N . ASP A 1 68 ? -23.498 -0.622 15.539 1.00 64.88 68 ASP A N 1
ATOM 535 C CA . ASP A 1 68 ? -24.207 -1.305 16.628 1.00 64.88 68 ASP A CA 1
ATOM 536 C C . ASP A 1 68 ? -25.067 -0.326 17.456 1.00 64.88 68 ASP A C 1
ATOM 538 O O . ASP A 1 68 ? -26.122 -0.687 17.969 1.00 64.88 68 ASP A O 1
ATOM 542 N N . THR A 1 69 ? -24.682 0.956 17.517 1.00 58.22 69 THR A N 1
ATOM 543 C CA . THR A 1 69 ? -25.461 2.007 18.207 1.00 58.22 69 THR A CA 1
ATOM 544 C C . THR A 1 69 ? -26.684 2.508 17.433 1.00 58.22 69 THR A C 1
ATOM 546 O O . THR A 1 69 ? -27.485 3.258 17.983 1.00 58.22 69 THR A O 1
ATOM 549 N N . SER A 1 70 ? -26.854 2.112 16.167 1.00 52.97 70 SER A N 1
ATOM 550 C CA . SER A 1 70 ? -27.989 2.554 15.338 1.00 52.97 70 SER A CA 1
ATOM 551 C C . SER A 1 70 ? -29.235 1.662 15.471 1.00 52.97 70 SER A C 1
ATOM 553 O O . SER A 1 70 ? -30.279 2.005 14.919 1.00 52.97 70 SER A O 1
ATOM 555 N N . SER A 1 71 ? -29.164 0.540 16.202 1.00 50.00 71 SER A N 1
ATOM 556 C CA . SER A 1 71 ? -30.315 -0.350 16.443 1.00 50.00 71 SER A CA 1
ATOM 557 C C . SER A 1 71 ? -31.066 -0.104 17.756 1.00 50.00 71 SER A C 1
ATOM 559 O O . SER A 1 71 ? -32.051 -0.791 18.013 1.00 50.00 71 SER A O 1
ATOM 561 N N . GLU A 1 72 ? -30.669 0.874 18.574 1.00 50.75 72 GLU A N 1
ATOM 562 C CA . GLU A 1 72 ? -31.374 1.201 19.821 1.00 50.75 72 GLU A CA 1
ATOM 563 C C . GLU A 1 72 ? -32.147 2.516 19.657 1.00 50.75 72 GLU A C 1
ATOM 565 O O . GLU A 1 72 ? -31.739 3.595 20.081 1.00 50.75 72 GLU A O 1
ATOM 570 N N . THR A 1 73 ? -33.285 2.419 18.960 1.00 51.09 73 THR A N 1
ATOM 571 C CA . THR A 1 73 ? -34.324 3.453 19.017 1.00 51.09 73 THR A CA 1
ATOM 572 C C . THR A 1 73 ? -34.809 3.542 20.460 1.00 51.09 73 THR A C 1
ATOM 574 O O . THR A 1 73 ? -35.284 2.556 21.021 1.00 51.09 73 THR A O 1
ATOM 577 N N . GLN A 1 74 ? -34.657 4.726 21.053 1.00 51.66 74 GLN A N 1
ATOM 578 C CA . GLN A 1 74 ? -35.174 5.072 22.374 1.00 51.66 74 GLN A CA 1
ATOM 579 C C . GLN A 1 74 ? -36.644 4.633 22.497 1.00 51.66 74 GLN A C 1
ATOM 581 O O . GLN A 1 74 ? -37.439 4.989 21.623 1.00 51.66 74 GLN A O 1
ATOM 586 N 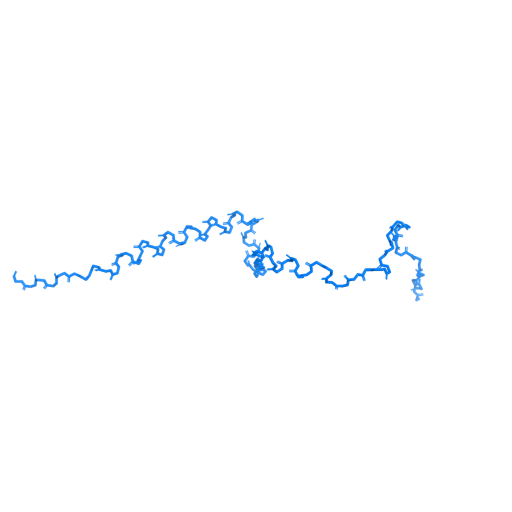N . PRO A 1 75 ? -37.053 3.911 23.559 1.00 52.03 75 PRO A N 1
ATOM 587 C CA . PRO A 1 75 ? -38.462 3.826 23.876 1.00 52.03 75 PRO A CA 1
ATOM 588 C C . PRO A 1 75 ? -38.894 5.215 24.339 1.00 52.03 75 PRO A C 1
ATOM 590 O O . PRO A 1 75 ? -38.570 5.672 25.436 1.00 52.03 75 PRO A O 1
ATOM 593 N N . ASP A 1 76 ? -39.605 5.885 23.446 1.00 55.91 76 ASP A N 1
ATOM 594 C CA . ASP A 1 76 ? -40.447 7.025 23.741 1.00 55.91 76 ASP A CA 1
ATOM 595 C C . ASP A 1 76 ? -41.528 6.535 24.718 1.00 55.91 76 ASP A C 1
ATOM 597 O O . ASP A 1 76 ? -42.552 5.981 24.319 1.00 55.91 76 ASP A O 1
ATOM 601 N N . HIS A 1 77 ? -41.264 6.633 26.023 1.00 40.56 77 HIS A N 1
ATOM 602 C CA . HIS A 1 77 ? -42.303 6.493 27.034 1.00 40.56 77 HIS A CA 1
ATOM 603 C C . HIS A 1 77 ? -42.453 7.819 27.770 1.00 40.56 77 HIS A C 1
ATOM 605 O O . HIS A 1 77 ? -41.933 8.046 28.858 1.00 40.56 77 HIS A O 1
ATOM 611 N N . CYS A 1 78 ? -43.216 8.701 27.133 1.00 42.00 78 CYS A N 1
ATOM 612 C CA . CYS A 1 78 ? -44.087 9.620 27.842 1.00 42.00 78 CYS A CA 1
ATOM 613 C C . CYS A 1 78 ? -45.163 8.783 28.547 1.00 42.00 78 CYS A C 1
ATOM 615 O O . CYS A 1 78 ? -46.032 8.238 27.869 1.00 42.00 78 CYS A O 1
ATOM 617 N N . GLN A 1 79 ? -45.055 8.618 29.868 1.00 51.22 79 GLN A N 1
ATOM 618 C CA . GLN A 1 79 ? -46.161 8.698 30.837 1.00 51.22 79 GLN A CA 1
ATOM 619 C C . GLN A 1 79 ? -45.598 9.075 32.207 1.00 51.22 79 GLN A C 1
ATOM 621 O O . GLN A 1 79 ? -44.596 8.451 32.618 1.00 51.22 79 GLN A O 1
#